Protein AF-A0A928VD04-F1 (afdb_monomer_lite)

Secondary structure (DSSP, 8-state):
-HHHHHHHHHHHHHHHHHHHTTT--HHIIIIIHHHHHHHH---TT-----TT-TTSHHHHHHHHH-

Radius of gyration: 13.43 Å; chains: 1; bounding box: 35×21×28 Å

Foldseek 3Di:
DVVVVVVVLVVCLVVCCVQQPQQGHPCCVPPVVVVVCVVVDQLPPHDDDDPPCRNVNVVNVSVVRD

pLDDT: mean 95.97, std 3.86, range [70.0, 98.31]

Sequence (66 aa):
MEQEIYESWNQKAQDWDIQVGDLGDRNRILNSDPVLWQFVGDVDRRIVLDAGCGTGYLSRQLCRKG

Structure (mmCIF, N/CA/C/O backbone):
data_AF-A0A928VD04-F1
#
_entry.id   AF-A0A928VD04-F1
#
loop_
_atom_site.group_PDB
_atom_site.id
_atom_site.type_symbol
_atom_site.label_atom_id
_atom_site.label_alt_id
_atom_site.label_comp_id
_atom_site.label_asym_id
_atom_site.label_entity_id
_atom_site.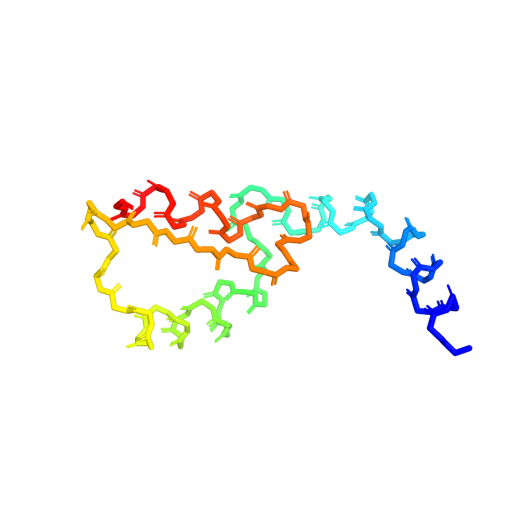label_seq_id
_atom_site.pdbx_PDB_ins_code
_atom_site.Cartn_x
_atom_site.Cartn_y
_atom_site.Cartn_z
_atom_site.occupancy
_atom_site.B_iso_or_equiv
_atom_site.auth_seq_id
_atom_site.auth_comp_id
_atom_site.auth_asym_id
_atom_site.auth_atom_id
_atom_site.pdbx_PDB_model_num
ATOM 1 N N . MET A 1 1 ? 23.417 -2.444 -2.309 1.00 70.00 1 MET A N 1
ATOM 2 C CA . MET A 1 1 ? 22.289 -3.085 -1.605 1.00 70.00 1 MET A CA 1
ATOM 3 C C . MET A 1 1 ? 21.157 -2.107 -1.319 1.00 70.00 1 MET A C 1
ATOM 5 O O . MET A 1 1 ? 20.148 -2.197 -1.994 1.00 70.00 1 MET A O 1
ATOM 9 N N . GLU A 1 2 ? 21.293 -1.149 -0.391 1.00 89.44 2 GLU A N 1
ATOM 10 C CA . GLU A 1 2 ? 20.186 -0.218 -0.082 1.00 89.44 2 GLU A CA 1
ATOM 11 C C . GLU A 1 2 ? 19.845 0.689 -1.277 1.00 89.44 2 GLU A C 1
ATOM 13 O O . GLU A 1 2 ? 18.688 0.829 -1.659 1.00 89.44 2 GLU A O 1
ATOM 18 N N . GLN A 1 3 ? 20.874 1.209 -1.951 1.00 93.56 3 GLN A N 1
ATOM 19 C CA . GLN A 1 3 ? 20.720 2.045 -3.142 1.00 93.56 3 GLN A CA 1
ATOM 20 C C . GLN A 1 3 ? 20.050 1.310 -4.316 1.00 93.56 3 GLN A C 1
ATOM 22 O O . GLN A 1 3 ? 19.150 1.855 -4.944 1.00 93.56 3 GLN A O 1
ATOM 27 N N . GLU A 1 4 ? 20.405 0.043 -4.549 1.00 97.00 4 GLU A N 1
ATOM 28 C CA . GLU A 1 4 ? 19.784 -0.791 -5.592 1.00 97.00 4 GLU A CA 1
ATOM 29 C C . GLU A 1 4 ? 18.294 -1.043 -5.305 1.00 97.00 4 GLU A C 1
ATOM 31 O O . GLU A 1 4 ? 17.477 -1.101 -6.224 1.00 97.00 4 GLU A O 1
ATOM 36 N N . ILE A 1 5 ? 17.918 -1.159 -4.025 1.00 96.00 5 ILE A N 1
ATOM 37 C CA . ILE A 1 5 ? 16.517 -1.302 -3.610 1.00 96.00 5 ILE A CA 1
ATOM 38 C C . ILE A 1 5 ? 15.744 -0.012 -3.901 1.00 96.00 5 ILE A C 1
ATOM 40 O O . ILE A 1 5 ? 14.658 -0.081 -4.481 1.00 96.00 5 ILE A O 1
ATOM 44 N N . TYR A 1 6 ? 16.300 1.152 -3.551 1.00 95.94 6 TYR A N 1
ATOM 45 C CA . TYR A 1 6 ? 15.674 2.441 -3.860 1.00 95.94 6 TYR A CA 1
ATOM 46 C C . TYR A 1 6 ? 15.498 2.641 -5.366 1.00 95.94 6 TYR A C 1
ATOM 48 O O . TYR A 1 6 ? 14.410 2.992 -5.817 1.00 95.94 6 TYR A O 1
ATOM 56 N N . GLU A 1 7 ? 16.534 2.371 -6.159 1.00 98.00 7 GLU A N 1
ATOM 57 C CA . GLU A 1 7 ? 16.476 2.494 -7.618 1.00 98.00 7 GLU A CA 1
ATOM 58 C C . GLU A 1 7 ? 15.429 1.556 -8.228 1.00 98.00 7 GLU A C 1
ATOM 60 O O . GLU A 1 7 ? 14.641 1.972 -9.077 1.00 98.00 7 GLU A O 1
ATOM 65 N N . SER A 1 8 ? 15.358 0.315 -7.743 1.00 97.56 8 SER A N 1
ATOM 66 C CA . SER A 1 8 ? 14.354 -0.665 -8.161 1.00 97.56 8 SER A CA 1
ATOM 67 C C . SER A 1 8 ? 12.920 -0.194 -7.893 1.00 97.56 8 SER A C 1
ATOM 69 O O . SER A 1 8 ? 12.053 -0.399 -8.749 1.00 97.56 8 SER A O 1
ATOM 71 N N . TRP A 1 9 ? 12.656 0.425 -6.736 1.00 97.44 9 TRP A N 1
ATOM 72 C CA . TRP A 1 9 ? 11.341 0.991 -6.415 1.00 97.44 9 TRP A CA 1
ATOM 73 C C . TRP A 1 9 ? 11.036 2.241 -7.238 1.00 97.44 9 TRP A C 1
ATOM 75 O O . TRP A 1 9 ? 9.933 2.356 -7.770 1.00 97.44 9 TRP A O 1
ATOM 85 N N . ASN A 1 10 ? 12.018 3.127 -7.424 1.00 97.44 10 ASN A N 1
ATOM 86 C CA . ASN A 1 10 ? 11.868 4.323 -8.253 1.00 97.44 10 ASN A CA 1
ATOM 87 C C . ASN A 1 10 ? 11.497 3.966 -9.697 1.00 97.44 10 ASN A C 1
ATOM 89 O O . ASN A 1 10 ? 10.592 4.569 -10.266 1.00 97.44 10 ASN A O 1
ATOM 93 N N . GLN A 1 11 ? 12.138 2.946 -10.274 1.00 98.31 11 GLN A N 1
ATOM 94 C CA . GLN A 1 11 ? 11.844 2.484 -11.634 1.00 98.31 11 GLN A CA 1
ATOM 95 C C . GLN A 1 11 ? 10.426 1.916 -11.787 1.00 98.31 11 GLN A C 1
ATOM 97 O O . GLN A 1 11 ? 9.864 1.981 -12.874 1.00 98.31 11 GLN A O 1
ATOM 102 N N . LYS A 1 12 ? 9.838 1.369 -10.716 1.00 97.75 12 LYS A N 1
ATOM 103 C CA . LYS A 1 12 ? 8.498 0.758 -10.736 1.00 97.75 12 LYS A CA 1
ATOM 104 C C . LYS A 1 12 ? 7.388 1.715 -10.317 1.00 97.75 12 LYS A C 1
ATOM 106 O O . LYS A 1 12 ? 6.225 1.345 -10.406 1.00 97.75 12 LYS A O 1
ATOM 111 N N . ALA A 1 13 ? 7.716 2.915 -9.841 1.00 97.62 13 ALA A N 1
ATOM 112 C CA . ALA A 1 13 ? 6.753 3.796 -9.186 1.00 97.62 13 ALA A CA 1
ATOM 113 C C . ALA A 1 13 ? 5.559 4.164 -10.085 1.00 97.62 13 ALA A C 1
ATOM 115 O O . ALA A 1 13 ? 4.423 4.149 -9.619 1.00 97.62 13 ALA A O 1
ATOM 116 N N . GLN A 1 14 ? 5.803 4.443 -11.370 1.00 97.69 14 GLN A N 1
ATOM 117 C CA . GLN A 1 14 ? 4.739 4.771 -12.328 1.00 97.69 14 GLN A CA 1
ATOM 118 C C . GLN A 1 14 ? 3.838 3.568 -12.623 1.00 97.69 14 GLN A C 1
ATOM 120 O O . GLN A 1 14 ? 2.618 3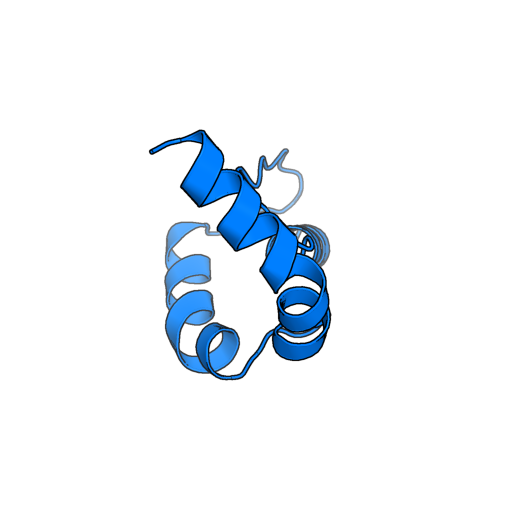.678 -12.531 1.00 97.69 14 GLN A O 1
ATOM 125 N N . ASP A 1 15 ? 4.429 2.408 -12.915 1.00 97.75 15 ASP A N 1
ATOM 126 C CA . ASP A 1 15 ? 3.668 1.180 -13.157 1.00 97.75 15 ASP A CA 1
ATOM 127 C C . ASP A 1 15 ? 2.865 0.770 -11.920 1.00 97.75 15 ASP A C 1
ATOM 129 O O . ASP A 1 15 ? 1.727 0.320 -12.036 1.00 97.75 15 ASP A O 1
ATOM 133 N N . TRP A 1 16 ? 3.430 0.969 -10.729 1.00 97.19 16 TRP A N 1
ATOM 134 C CA . TRP A 1 16 ? 2.756 0.710 -9.464 1.00 97.19 16 TRP A CA 1
ATOM 135 C C . TRP A 1 16 ? 1.533 1.604 -9.270 1.00 97.19 16 TRP A C 1
ATOM 137 O O . TRP A 1 16 ? 0.485 1.111 -8.855 1.00 97.19 16 TRP A O 1
ATOM 147 N N . ASP A 1 17 ? 1.638 2.893 -9.603 1.00 97.00 17 ASP A N 1
ATOM 148 C CA . ASP A 1 17 ? 0.511 3.825 -9.531 1.00 97.00 17 ASP A CA 1
ATOM 149 C C . ASP A 1 17 ? -0.627 3.407 -10.467 1.00 97.00 17 ASP A C 1
ATOM 151 O O . ASP A 1 17 ? -1.787 3.383 -10.067 1.00 97.00 17 ASP A O 1
ATOM 155 N N . ILE A 1 18 ? -0.290 2.974 -11.685 1.00 97.12 18 ILE A N 1
ATOM 156 C CA . ILE A 1 18 ? -1.266 2.488 -12.668 1.00 97.12 18 ILE A CA 1
ATOM 157 C C . ILE A 1 18 ? -1.918 1.181 -12.203 1.00 97.12 18 ILE A C 1
ATOM 159 O O . ILE A 1 18 ? -3.136 1.028 -12.292 1.00 97.12 18 ILE A O 1
ATOM 163 N N . GLN A 1 19 ? -1.116 0.219 -11.743 1.00 96.56 19 GLN A N 1
ATOM 164 C CA . GLN A 1 19 ? -1.594 -1.122 -11.409 1.00 96.56 19 GLN A CA 1
ATOM 165 C C . GLN A 1 19 ? -2.431 -1.139 -10.134 1.00 96.56 19 GLN A C 1
ATOM 167 O O . GLN A 1 19 ? -3.477 -1.787 -10.105 1.00 96.56 19 GLN A O 1
ATOM 172 N N . VAL A 1 20 ? -1.976 -0.443 -9.089 1.00 96.75 20 VAL A N 1
ATOM 173 C CA . VAL A 1 20 ? -2.695 -0.360 -7.814 1.00 96.75 20 VAL A CA 1
ATOM 174 C C . VAL A 1 20 ? -3.854 0.627 -7.928 1.00 96.75 20 VAL A C 1
ATOM 176 O O . VAL A 1 20 ? -4.965 0.328 -7.487 1.00 96.75 20 VAL A O 1
ATOM 179 N N . GLY A 1 21 ? -3.607 1.794 -8.524 1.00 95.25 21 GLY A N 1
ATOM 180 C CA . GLY A 1 21 ? -4.589 2.858 -8.667 1.00 95.25 21 GLY A CA 1
ATOM 181 C C . GLY A 1 21 ? -5.213 3.305 -7.343 1.00 95.25 21 GLY A C 1
ATOM 182 O O . GLY A 1 21 ? -4.726 3.043 -6.241 1.00 95.25 21 GLY A O 1
ATOM 183 N N . ASP A 1 22 ? -6.351 3.985 -7.452 1.00 94.62 22 ASP A N 1
ATOM 184 C CA . ASP A 1 22 ? -7.048 4.558 -6.295 1.00 94.62 22 ASP A CA 1
ATOM 185 C C . ASP A 1 22 ? -7.970 3.596 -5.553 1.00 94.62 22 ASP A C 1
ATOM 187 O O . ASP A 1 22 ? -8.380 3.888 -4.425 1.00 94.62 22 ASP A O 1
ATOM 191 N N . LEU A 1 23 ? -8.336 2.489 -6.199 1.00 94.06 23 LEU A N 1
ATOM 192 C CA . LEU A 1 23 ? -9.280 1.502 -5.672 1.00 94.06 23 LEU A CA 1
ATOM 193 C C . 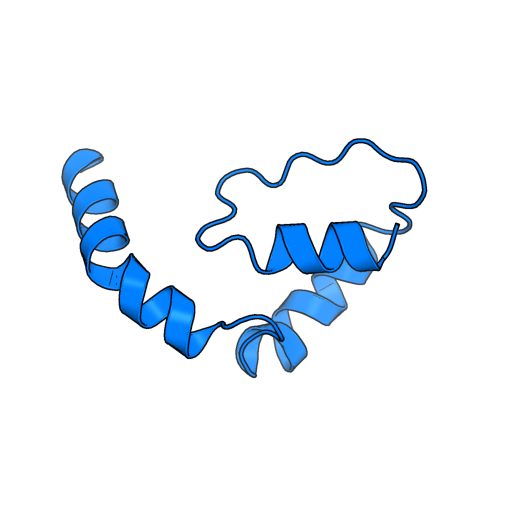LEU A 1 23 ? -8.592 0.206 -5.236 1.00 94.06 23 LEU A C 1
ATOM 195 O O . LEU A 1 23 ? -9.191 -0.576 -4.497 1.00 94.06 23 LEU A O 1
ATOM 199 N N . GLY A 1 24 ? -7.318 0.038 -5.590 1.00 96.31 24 GLY A N 1
ATOM 200 C CA . GLY A 1 24 ? -6.538 -1.151 -5.301 1.00 96.31 24 GLY A CA 1
ATOM 201 C C . GLY A 1 24 ? -6.611 -2.146 -6.448 1.00 96.31 24 GLY A C 1
ATOM 202 O O . GLY A 1 24 ? -7.625 -2.281 -7.136 1.00 96.31 24 GLY A O 1
ATOM 203 N N . ASP A 1 25 ? -5.521 -2.880 -6.633 1.00 97.06 25 ASP A N 1
ATOM 204 C CA . ASP A 1 25 ? -5.500 -4.024 -7.529 1.00 97.06 25 ASP A CA 1
ATOM 205 C C . ASP A 1 25 ? -6.288 -5.213 -6.937 1.00 97.06 25 ASP A C 1
ATOM 207 O O . ASP A 1 25 ? -6.662 -5.254 -5.758 1.00 97.06 25 ASP A O 1
ATOM 211 N N . ARG A 1 26 ? -6.517 -6.240 -7.762 1.00 97.44 26 ARG A N 1
ATOM 212 C CA . ARG A 1 26 ? -7.233 -7.455 -7.342 1.00 97.44 26 ARG A CA 1
ATOM 213 C C . ARG A 1 26 ? -6.544 -8.190 -6.195 1.00 97.44 26 ARG A C 1
ATOM 215 O O . ARG A 1 26 ? -7.232 -8.795 -5.381 1.00 97.44 26 ARG A O 1
ATOM 222 N N . ASN A 1 27 ? -5.215 -8.192 -6.151 1.00 95.94 27 ASN A N 1
ATOM 223 C CA . ASN A 1 27 ? -4.470 -8.904 -5.121 1.00 95.94 27 ASN A CA 1
ATOM 224 C C . ASN A 1 27 ? -4.674 -8.237 -3.755 1.00 95.94 27 ASN A C 1
ATOM 226 O O . ASN A 1 27 ? -4.928 -8.924 -2.770 1.00 95.94 27 ASN A O 1
ATOM 230 N N . ARG A 1 28 ? -4.655 -6.905 -3.699 1.00 96.62 28 ARG A N 1
ATOM 231 C CA . ARG A 1 28 ? -4.962 -6.147 -2.484 1.00 96.62 28 ARG A CA 1
ATOM 232 C C . ARG A 1 28 ? -6.388 -6.389 -2.036 1.00 96.62 28 ARG A C 1
ATOM 234 O O . ARG A 1 28 ? -6.582 -6.890 -0.936 1.00 96.62 28 ARG A O 1
ATOM 241 N N . ILE A 1 29 ? -7.358 -6.146 -2.916 1.00 96.88 29 ILE A N 1
ATOM 242 C CA . ILE A 1 29 ? -8.787 -6.254 -2.592 1.00 96.88 29 ILE A CA 1
ATOM 243 C C . ILE A 1 29 ? -9.157 -7.661 -2.103 1.00 96.88 29 ILE A C 1
ATOM 245 O O . ILE A 1 29 ? -9.951 -7.798 -1.174 1.00 96.88 29 ILE A O 1
ATOM 249 N N . LEU A 1 30 ? -8.612 -8.708 -2.730 1.00 97.12 30 LEU A N 1
ATOM 250 C CA . LEU A 1 30 ? -9.010 -10.087 -2.439 1.00 97.12 30 LEU A CA 1
ATOM 251 C C . LEU A 1 30 ? -8.174 -10.744 -1.340 1.00 97.12 30 LEU A C 1
ATOM 253 O O . LEU A 1 30 ? -8.694 -11.613 -0.647 1.00 97.12 30 LEU A O 1
ATOM 257 N N . ASN A 1 31 ? -6.909 -10.348 -1.177 1.00 96.94 31 ASN A N 1
ATOM 258 C CA . ASN A 1 31 ? -5.985 -11.043 -0.282 1.00 96.94 31 ASN A CA 1
ATOM 259 C C . ASN A 1 31 ? -5.516 -10.155 0.875 1.00 96.94 31 ASN A C 1
ATOM 261 O O . ASN A 1 31 ? -5.692 -10.523 2.035 1.00 96.94 31 ASN A O 1
ATOM 265 N N . SER A 1 32 ? -4.911 -8.998 0.589 1.00 96.06 32 SER A N 1
ATOM 266 C CA . SER A 1 32 ? -4.263 -8.183 1.630 1.00 96.06 32 SER A CA 1
ATOM 267 C C . SER A 1 32 ? -5.250 -7.374 2.467 1.00 96.06 32 SER A C 1
ATOM 269 O O . SER A 1 32 ? -5.202 -7.436 3.693 1.00 96.06 32 SER A O 1
ATOM 271 N N . ASP A 1 33 ? -6.146 -6.633 1.820 1.00 96.62 33 ASP A N 1
ATOM 272 C CA . ASP A 1 33 ? -7.078 -5.714 2.466 1.00 96.62 33 ASP A CA 1
ATOM 273 C C . ASP A 1 33 ? -7.978 -6.405 3.498 1.00 96.62 33 ASP A C 1
ATOM 275 O O . ASP A 1 33 ? -8.058 -5.902 4.618 1.00 96.62 33 ASP A O 1
ATOM 279 N N . PRO A 1 34 ? -8.621 -7.559 3.212 1.00 97.06 34 PRO A N 1
ATOM 280 C CA . PRO A 1 34 ? -9.506 -8.202 4.182 1.00 97.06 34 PRO A CA 1
ATOM 281 C C . PRO A 1 34 ? -8.813 -8.503 5.512 1.00 97.06 34 PRO A C 1
ATOM 283 O O . PRO A 1 34 ? -9.381 -8.263 6.575 1.00 97.06 34 PRO A O 1
ATOM 286 N N . VAL A 1 35 ? -7.571 -8.985 5.450 1.00 97.19 35 VAL A N 1
ATOM 287 C CA . VAL A 1 35 ? -6.770 -9.298 6.635 1.00 97.19 35 VAL A CA 1
ATOM 288 C C . VAL A 1 35 ? -6.265 -8.013 7.289 1.00 97.19 35 VAL A C 1
ATOM 290 O O . VAL A 1 35 ? -6.374 -7.859 8.502 1.00 97.19 35 VAL A O 1
ATOM 293 N N . LEU A 1 36 ? -5.778 -7.051 6.501 1.00 96.50 36 LEU A N 1
ATOM 294 C CA . LEU A 1 36 ? -5.320 -5.758 7.006 1.00 96.50 36 LEU A CA 1
ATOM 295 C C . LEU A 1 36 ? -6.409 -5.048 7.821 1.00 96.50 36 LEU A C 1
ATOM 297 O O . LEU A 1 36 ? -6.129 -4.580 8.922 1.00 96.50 36 LEU A O 1
ATOM 301 N N . TRP A 1 37 ? -7.654 -5.030 7.339 1.00 96.44 37 TRP A N 1
ATOM 302 C CA . TRP A 1 37 ? -8.767 -4.390 8.045 1.00 96.44 37 TRP A CA 1
ATOM 303 C C . TRP A 1 37 ? -9.144 -5.100 9.350 1.00 96.44 37 TRP A C 1
ATOM 305 O O . TRP A 1 37 ? -9.601 -4.441 10.281 1.00 96.44 37 TRP A O 1
ATOM 315 N N . GLN A 1 38 ? -8.907 -6.411 9.463 1.00 96.62 38 GLN A N 1
ATOM 316 C CA . GLN A 1 38 ? -9.085 -7.136 10.726 1.00 96.62 38 GLN A CA 1
ATOM 317 C C . GLN A 1 38 ? -8.039 -6.738 11.774 1.00 96.62 38 GLN A C 1
ATOM 319 O O . GLN A 1 38 ? -8.363 -6.673 12.957 1.00 96.62 38 GLN A O 1
ATOM 324 N N . PHE A 1 39 ? -6.802 -6.462 11.351 1.00 96.56 39 PHE A N 1
ATOM 325 C CA . PHE A 1 39 ? -5.722 -6.057 12.255 1.00 96.56 39 PHE A CA 1
ATOM 326 C C . PHE A 1 39 ? -5.779 -4.579 12.634 1.00 96.56 39 PHE A C 1
ATOM 328 O O . PHE A 1 39 ? -5.585 -4.240 13.799 1.00 96.56 39 PHE A O 1
ATOM 335 N N . VAL A 1 40 ? -6.018 -3.703 11.656 1.00 95.50 40 VAL A N 1
ATOM 336 C CA . VAL A 1 40 ? -6.041 -2.248 11.858 1.00 95.50 40 VAL A CA 1
ATOM 337 C C . VAL A 1 40 ? -7.222 -1.830 12.737 1.00 95.50 40 VAL A C 1
ATOM 339 O O . VAL A 1 40 ? -7.071 -0.942 13.574 1.00 95.50 40 VAL A O 1
ATOM 342 N N . GLY A 1 41 ? -8.373 -2.492 12.592 1.00 94.19 41 GLY A N 1
ATOM 343 C CA . GLY A 1 41 ? -9.574 -2.161 13.351 1.00 94.19 41 GLY A CA 1
ATOM 344 C C . GLY A 1 41 ? -10.144 -0.788 12.983 1.00 94.19 41 GLY A C 1
ATOM 345 O O . GLY A 1 41 ? -10.066 -0.357 11.832 1.00 94.19 41 GLY A O 1
ATOM 346 N N . ASP A 1 42 ? -10.763 -0.129 13.961 1.00 96.06 42 ASP A N 1
ATOM 347 C CA . ASP A 1 42 ? -11.375 1.189 13.787 1.00 96.06 42 ASP A CA 1
ATOM 348 C C . ASP A 1 42 ? -10.324 2.309 13.800 1.00 96.06 42 ASP A C 1
ATOM 350 O O . ASP A 1 42 ? -9.509 2.414 14.723 1.00 96.06 42 ASP A O 1
ATOM 354 N N . VAL A 1 43 ? -10.371 3.154 12.771 1.00 97.38 43 VAL A N 1
ATOM 355 C CA . VAL A 1 43 ? -9.450 4.276 12.560 1.00 97.38 43 VAL A CA 1
ATOM 356 C C . VAL A 1 43 ? -10.122 5.642 12.704 1.00 97.38 43 VAL A C 1
ATOM 358 O O . VAL A 1 43 ? -9.419 6.647 12.637 1.00 97.38 43 VAL A O 1
ATOM 361 N N . ASP A 1 44 ? -11.430 5.705 12.990 1.00 97.31 44 ASP A N 1
ATOM 362 C CA . ASP A 1 44 ? -12.147 6.977 13.138 1.00 97.31 44 ASP A CA 1
ATOM 363 C C . ASP A 1 44 ? -11.501 7.882 14.194 1.00 97.31 44 ASP A C 1
ATOM 365 O O . ASP A 1 44 ? -11.217 7.478 15.332 1.00 97.31 44 ASP A O 1
ATOM 369 N N . ARG A 1 45 ? -11.253 9.137 13.796 1.00 96.19 45 ARG A N 1
ATOM 370 C CA . ARG A 1 45 ? -10.627 10.182 14.628 1.00 96.19 45 ARG A CA 1
ATOM 371 C C . ARG A 1 45 ? -9.255 9.787 15.180 1.00 96.19 45 ARG A C 1
ATOM 373 O O . ARG A 1 45 ? -8.851 10.265 16.247 1.00 96.19 45 ARG A O 1
ATOM 380 N N . ARG A 1 46 ? -8.520 8.921 14.479 1.00 97.19 46 ARG A N 1
ATOM 381 C CA . ARG A 1 46 ? -7.138 8.564 14.820 1.00 97.19 46 ARG A CA 1
ATOM 382 C C . ARG A 1 46 ? -6.146 9.289 13.920 1.00 97.19 46 ARG A C 1
ATOM 384 O O . ARG A 1 46 ? -6.433 9.657 12.790 1.00 97.19 46 ARG A O 1
ATOM 391 N N . ILE A 1 47 ? -4.934 9.464 14.440 1.00 97.25 47 ILE A N 1
ATOM 392 C CA . ILE A 1 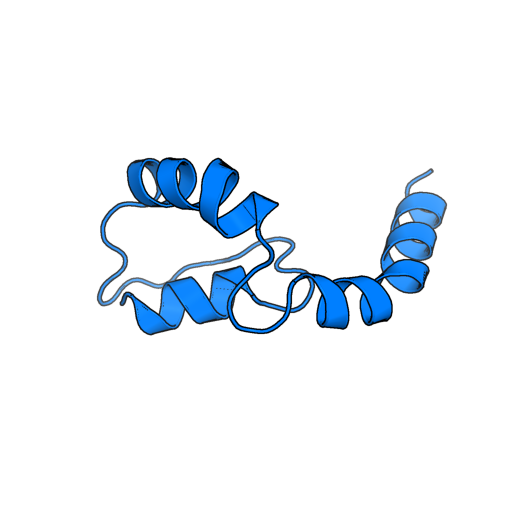47 ? -3.780 9.878 13.642 1.00 97.25 47 ILE A CA 1
ATOM 393 C C . ILE A 1 47 ? -3.047 8.601 13.241 1.00 97.25 47 ILE A C 1
ATOM 395 O O . ILE A 1 47 ? -2.555 7.879 14.110 1.00 97.25 47 ILE A O 1
ATOM 399 N N . VAL A 1 48 ? -2.991 8.317 11.940 1.00 96.94 48 VAL A N 1
ATOM 400 C CA . VAL A 1 48 ? -2.397 7.090 11.393 1.00 96.94 48 VAL A CA 1
ATOM 401 C C . VAL A 1 48 ? -1.166 7.429 10.553 1.00 96.94 48 VAL A C 1
ATOM 403 O O . VAL A 1 48 ? -1.210 8.327 9.715 1.00 96.94 48 VAL A O 1
ATOM 406 N N . LEU A 1 49 ? -0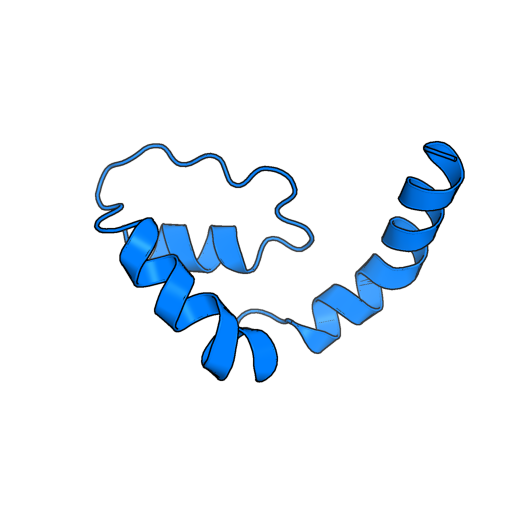.069 6.696 10.772 1.00 97.56 49 LEU A N 1
ATOM 407 C CA . LEU A 1 49 ? 1.139 6.747 9.946 1.00 97.56 49 LEU A CA 1
ATOM 408 C C . LEU A 1 49 ? 1.195 5.513 9.037 1.00 97.56 49 LEU A C 1
ATOM 410 O O . LEU A 1 49 ? 1.358 4.396 9.520 1.00 97.56 49 LEU A O 1
ATOM 414 N N . ASP A 1 50 ? 1.119 5.735 7.728 1.00 97.56 50 ASP A N 1
ATOM 415 C CA . ASP A 1 50 ? 1.346 4.718 6.696 1.00 97.56 50 ASP A CA 1
ATOM 416 C C . ASP A 1 50 ? 2.814 4.783 6.234 1.00 97.56 50 ASP A C 1
ATOM 418 O O . ASP A 1 50 ? 3.191 5.556 5.349 1.00 97.56 50 ASP A O 1
ATOM 422 N N . ALA A 1 51 ? 3.684 4.041 6.922 1.00 97.38 51 ALA A N 1
ATOM 423 C CA . ALA A 1 51 ? 5.114 4.023 6.633 1.00 97.38 51 ALA A CA 1
ATOM 424 C C . ALA A 1 51 ? 5.407 3.190 5.376 1.00 97.38 51 ALA A C 1
ATOM 426 O O . ALA A 1 51 ? 5.087 2.006 5.315 1.00 97.38 51 ALA A O 1
ATOM 427 N N . GLY A 1 52 ? 6.057 3.804 4.382 1.00 95.94 52 GLY A N 1
ATOM 428 C CA . GLY A 1 52 ? 6.266 3.160 3.082 1.00 95.94 52 GLY A CA 1
ATOM 429 C C . GLY A 1 52 ? 4.988 3.105 2.240 1.00 95.94 52 GLY A C 1
ATOM 430 O O . GLY A 1 52 ? 4.778 2.139 1.511 1.00 95.94 52 GLY A O 1
ATOM 431 N N . CYS A 1 53 ? 4.156 4.150 2.316 1.00 96.62 53 CYS A N 1
ATOM 432 C CA . CYS A 1 53 ? 2.842 4.247 1.667 1.00 96.62 53 CYS A CA 1
ATOM 433 C C . CYS A 1 53 ? 2.843 4.089 0.131 1.00 96.62 53 CYS A C 1
ATOM 435 O O . CYS A 1 53 ? 1.776 3.995 -0.485 1.00 96.62 53 CYS A O 1
ATOM 437 N N . GLY A 1 54 ? 4.016 4.062 -0.510 1.00 95.94 54 GLY A N 1
ATOM 438 C CA . GLY A 1 54 ? 4.156 3.963 -1.960 1.00 95.94 54 GLY A CA 1
ATOM 439 C C . GLY A 1 54 ? 3.445 5.125 -2.649 1.00 95.94 54 GLY A C 1
ATOM 440 O O . GLY A 1 54 ? 3.721 6.285 -2.363 1.00 95.94 54 GLY A O 1
ATOM 441 N N . THR A 1 55 ? 2.491 4.816 -3.527 1.00 96.44 55 THR A N 1
ATOM 442 C CA . THR A 1 55 ? 1.664 5.813 -4.231 1.00 96.44 55 THR A CA 1
ATOM 443 C C . THR A 1 55 ? 0.429 6.250 -3.426 1.00 96.44 55 THR A C 1
ATOM 445 O O . THR A 1 55 ? -0.450 6.952 -3.926 1.00 96.44 55 THR A O 1
ATOM 448 N N . GLY A 1 56 ? 0.341 5.857 -2.150 1.00 97.12 56 GLY A N 1
ATOM 449 C CA . GLY A 1 56 ? -0.641 6.357 -1.185 1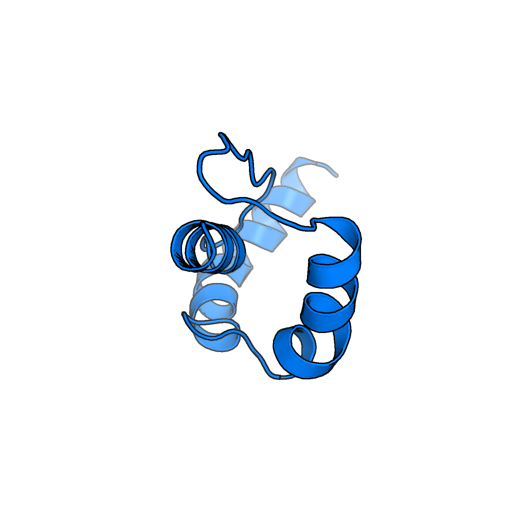.00 97.12 56 GLY A CA 1
ATOM 450 C C . GLY A 1 56 ? -2.008 5.674 -1.221 1.00 97.12 56 GLY A C 1
ATOM 451 O O . GLY A 1 56 ? -2.946 6.196 -0.619 1.00 97.12 56 GLY A O 1
ATOM 452 N N . TYR A 1 57 ? -2.147 4.534 -1.908 1.00 97.69 57 TYR A N 1
ATOM 453 C CA . TYR A 1 57 ? -3.399 3.769 -1.954 1.00 97.69 57 TYR A CA 1
ATOM 454 C C . TYR A 1 57 ? -3.969 3.530 -0.550 1.00 97.69 57 TYR A C 1
ATOM 456 O O . TYR A 1 57 ? -5.076 3.974 -0.248 1.00 97.69 57 TYR A O 1
ATOM 464 N N . LEU A 1 58 ? -3.197 2.884 0.331 1.00 97.38 58 LEU A N 1
ATOM 465 C CA . LEU A 1 58 ? -3.678 2.509 1.659 1.00 97.38 58 LEU A CA 1
ATOM 466 C C . LEU A 1 58 ? -3.969 3.745 2.517 1.00 97.38 58 LEU A C 1
ATOM 468 O O . LEU A 1 58 ? -5.018 3.804 3.149 1.00 97.38 58 LEU A O 1
ATOM 472 N N . SER A 1 59 ? -3.109 4.764 2.463 1.00 97.44 59 SER A N 1
ATOM 473 C CA . SER A 1 59 ? -3.354 6.067 3.093 1.00 97.44 59 SER A CA 1
ATOM 474 C C . SER A 1 59 ? -4.718 6.662 2.708 1.00 97.44 59 SER A C 1
ATOM 476 O O . SER A 1 59 ? -5.460 7.125 3.575 1.00 97.44 59 SER A O 1
ATOM 478 N N . ARG A 1 60 ? -5.099 6.609 1.421 1.00 97.31 60 ARG A N 1
ATOM 479 C CA . ARG A 1 60 ? -6.423 7.065 0.961 1.00 97.31 60 ARG A CA 1
ATOM 480 C C . ARG A 1 60 ? -7.547 6.190 1.513 1.00 97.31 60 ARG A C 1
ATOM 482 O O . ARG A 1 60 ? -8.575 6.722 1.924 1.00 97.31 60 ARG A O 1
ATOM 489 N N . GLN A 1 61 ? -7.360 4.872 1.549 1.00 97.25 61 GLN A N 1
ATOM 490 C CA . GLN A 1 61 ? -8.353 3.949 2.107 1.00 97.25 61 GLN A CA 1
ATOM 491 C C . GLN A 1 61 ? -8.564 4.156 3.611 1.00 97.25 61 GLN A C 1
ATOM 493 O O . GLN A 1 61 ? -9.708 4.150 4.058 1.00 97.25 61 GLN A O 1
ATOM 498 N N . LEU A 1 62 ? -7.486 4.379 4.368 1.00 97.38 62 LEU A N 1
ATOM 499 C CA . LEU A 1 62 ? -7.523 4.709 5.794 1.00 97.38 62 LEU A CA 1
ATOM 500 C C . LEU A 1 62 ? -8.322 5.996 6.020 1.00 97.38 62 LEU A C 1
ATOM 502 O O . LEU A 1 62 ? -9.317 5.965 6.731 1.00 97.38 62 LEU A O 1
ATOM 506 N N . CYS A 1 63 ? -7.981 7.075 5.308 1.00 96.06 63 CYS A N 1
ATOM 507 C CA . CYS A 1 63 ? -8.687 8.356 5.407 1.00 96.06 63 CYS A CA 1
ATOM 508 C C . CYS A 1 63 ? -10.181 8.259 5.041 1.00 96.06 63 CYS A C 1
ATOM 510 O O . CYS A 1 63 ? -11.014 8.930 5.640 1.00 96.06 63 CYS A O 1
ATOM 512 N N . ARG A 1 64 ? -10.550 7.411 4.071 1.00 95.62 64 ARG A N 1
ATOM 513 C CA . ARG A 1 64 ? -11.961 7.167 3.709 1.00 95.62 64 ARG A CA 1
ATOM 514 C C . ARG A 1 64 ? -12.729 6.389 4.782 1.00 95.62 64 ARG A C 1
ATOM 516 O O . ARG A 1 64 ? -13.956 6.449 4.790 1.00 95.62 64 ARG A O 1
ATOM 523 N N . LYS A 1 65 ? -12.036 5.613 5.620 1.00 94.94 65 LYS A N 1
ATOM 524 C CA . LYS A 1 65 ? -12.639 4.770 6.660 1.00 94.94 65 LYS A CA 1
ATOM 525 C C . LYS A 1 65 ? -12.738 5.454 8.023 1.00 94.94 65 LYS A C 1
ATOM 527 O O . LYS A 1 65 ? -13.563 4.993 8.808 1.00 94.94 65 LYS A O 1
ATOM 532 N N . GLY A 1 66 ? -11.966 6.511 8.285 1.00 82.75 66 GLY A N 1
ATOM 533 C CA . GLY A 1 66 ? -12.041 7.269 9.538 1.00 82.75 66 GLY A CA 1
ATOM 534 C C . GLY A 1 66 ? -10.901 8.253 9.734 1.00 82.75 66 GLY A C 1
ATOM 535 O O . GLY A 1 66 ? -9.740 7.831 9.547 1.00 82.75 66 GLY A O 1
#